Protein AF-A0A5S3VSK1-F1 (afdb_monomer)

Sequence (120 aa):
NIIFKKAQENVEKKTGGHYPAPLAIIKAVRASVELDKLKGYKTEAEGFADLVMSEVSRSLRGIFFATTEMKKDFQGEDLAPVKRVAVLGGGLMGAGITHVSAVKAGTPVRIKDVAHQGIS

Radius of gyration: 23.78 Å; Cα contacts (8 Å, |Δi|>4): 90; chains: 1; bounding box: 58×31×54 Å

pLDDT: mean 87.46, std 8.26, range [59.06, 94.06]

Nearest PDB structures (foldseek):
  3bl4-assembly1_B  TM=4.185E-01  e=1.411E+00  Arthrobacter sp. FB24
  5kap-assembly1_A-2  TM=3.190E-01  e=1.089E+00  Trypanosoma brucei brucei
  3bl4-assembly1_A  TM=3.734E-01  e=1.950E+00  Arthrobacter sp. FB24
  8ts4-assembly1_B  TM=3.192E-01  e=1.713E+00  Trypanosoma brucei
  1ls1-assembly1_A  TM=4.152E-01  e=7.117E+00  Thermus aquaticus

Secondary structure (DSSP, 8-state):
-HHHHHHHHHHHHHHTT--HHHHHHHHHHHHHHHS-HHHHHHHHHHHHHHHHHSHHHHHHHHHHHHHHHHHHHT--TTPPP---EEEE--SHHHHHHHHIIIIIS---EEEE-SSGGGT-

Foldseek 3Di:
DVVLVVQVVVCCVVVVPPQVLSVLVSVLVVCCVVHDNVRSVVSVVVSVVVNCPDPVVVVVVVVVVVVVVVVVVVPDVPDDDDQEEEFEWLPPVSVVVCCCCCPVVVHHYHYDYPDPVSND

Solvent-accessible surface area (backbone atoms only — not comparable to full-atom values): 6921 Å² total; per-residue (Å²): 116,72,67,63,54,55,51,50,55,54,46,41,71,74,50,74,70,75,55,64,60,69,58,45,49,54,51,25,56,47,34,45,72,77,40,58,65,72,58,11,53,50,48,38,51,52,46,48,57,56,44,66,72,32,66,68,46,48,53,53,51,50,51,51,50,52,58,52,52,58,60,56,70,69,63,56,92,83,65,80,82,78,74,66,48,77,39,80,36,35,47,78,68,32,46,52,52,45,47,48,41,37,68,75,64,67,30,55,66,45,77,45,51,95,48,72,77,34,75,105

Mean predicted aligned error: 8.46 Å

Structure (mmCIF, N/CA/C/O backbone):
data_AF-A0A5S3VSK1-F1
#
_entry.id   AF-A0A5S3VSK1-F1
#
loop_
_atom_site.group_PDB
_atom_site.id
_atom_site.type_symbol
_atom_site.label_atom_id
_atom_site.label_alt_id
_atom_site.label_comp_id
_atom_site.label_asym_id
_atom_site.label_entity_id
_atom_site.label_seq_id
_atom_site.pdbx_PDB_ins_code
_atom_site.Cartn_x
_atom_site.Cartn_y
_atom_site.Cartn_z
_atom_site.occupancy
_atom_site.B_iso_or_equiv
_atom_site.auth_seq_id
_atom_site.auth_comp_id
_atom_site.auth_asym_id
_atom_site.auth_atom_id
_atom_site.pdbx_PDB_model_num
ATOM 1 N N . ASN A 1 1 ? -7.911 6.343 27.265 1.00 67.88 1 ASN A N 1
ATOM 2 C CA . ASN A 1 1 ? -6.987 5.289 26.790 1.00 67.88 1 ASN A CA 1
ATOM 3 C C . ASN A 1 1 ? -5.899 5.888 25.890 1.00 67.88 1 ASN A C 1
ATOM 5 O O . ASN A 1 1 ? -6.222 6.383 24.814 1.00 67.88 1 ASN A O 1
ATOM 9 N N . ILE A 1 2 ? -4.630 5.895 26.320 1.00 86.00 2 ILE A N 1
ATOM 10 C CA . ILE A 1 2 ? -3.502 6.550 25.608 1.00 86.00 2 ILE A CA 1
ATOM 11 C C . ILE A 1 2 ? -3.231 5.908 24.234 1.00 86.00 2 ILE A C 1
ATOM 13 O O . ILE A 1 2 ? -2.878 6.603 23.282 1.00 86.00 2 ILE A O 1
ATOM 17 N N . ILE A 1 3 ? -3.466 4.597 24.115 1.00 88.19 3 ILE A N 1
ATOM 18 C CA . ILE A 1 3 ? -3.226 3.806 22.898 1.00 88.19 3 ILE A CA 1
ATOM 19 C C . ILE A 1 3 ? -4.017 4.361 21.707 1.00 88.19 3 ILE A C 1
ATOM 21 O O . ILE A 1 3 ? -3.437 4.670 20.669 1.00 88.19 3 ILE A O 1
ATOM 25 N N . PHE A 1 4 ? -5.328 4.561 2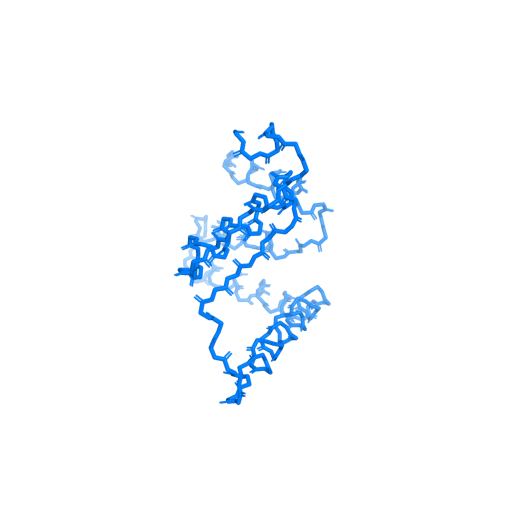1.865 1.00 88.06 4 PHE A N 1
ATOM 26 C CA . PHE A 1 4 ? -6.176 5.050 20.776 1.00 88.06 4 PHE A CA 1
ATOM 27 C C . PHE A 1 4 ? -5.853 6.492 20.365 1.00 88.06 4 PHE A C 1
ATOM 29 O O . PHE A 1 4 ? -5.962 6.819 19.188 1.00 88.06 4 PHE A O 1
ATOM 36 N N . LYS A 1 5 ? -5.433 7.345 21.310 1.00 88.69 5 LYS A N 1
ATOM 37 C CA . LYS A 1 5 ? -5.014 8.721 21.000 1.00 88.69 5 LYS A CA 1
ATOM 38 C C . LYS A 1 5 ? -3.757 8.717 20.124 1.00 88.69 5 LYS A C 1
ATOM 40 O O . LYS A 1 5 ? -3.731 9.354 19.079 1.00 88.69 5 LYS A O 1
ATOM 45 N N . LYS A 1 6 ? -2.756 7.914 20.497 1.00 91.06 6 LYS A N 1
ATOM 46 C CA . LYS A 1 6 ? -1.510 7.776 19.730 1.00 91.06 6 LYS A CA 1
ATOM 47 C C . LYS A 1 6 ? -1.734 7.119 18.362 1.00 91.06 6 LYS A C 1
ATOM 49 O O . LYS A 1 6 ? -1.081 7.485 17.389 1.00 91.06 6 LYS A O 1
ATOM 54 N N . ALA A 1 7 ? -2.672 6.172 18.267 1.00 90.44 7 ALA A N 1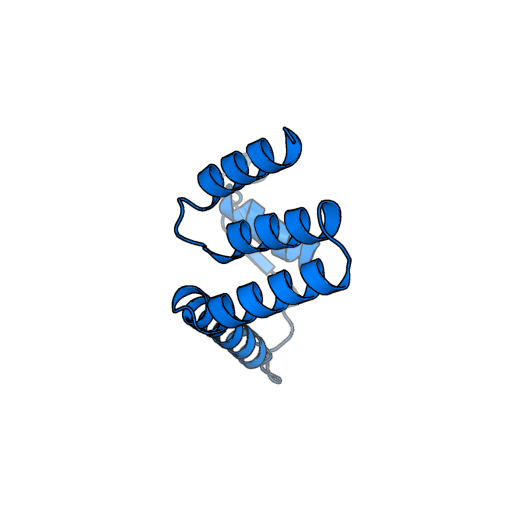
ATOM 55 C CA . ALA A 1 7 ? -3.077 5.574 16.995 1.00 90.44 7 ALA A CA 1
ATOM 56 C C . ALA A 1 7 ? -3.708 6.612 16.053 1.00 90.44 7 ALA A C 1
ATOM 58 O O . ALA A 1 7 ? -3.328 6.676 14.886 1.00 90.44 7 ALA A O 1
ATOM 59 N N . GLN A 1 8 ? -4.607 7.454 16.570 1.00 89.69 8 GLN A N 1
ATOM 60 C CA . GLN A 1 8 ? -5.243 8.520 15.799 1.00 89.69 8 GLN A CA 1
ATOM 61 C C . GLN A 1 8 ? -4.218 9.547 15.299 1.00 89.69 8 GLN A C 1
ATOM 63 O O . GLN A 1 8 ? -4.176 9.812 14.103 1.00 89.69 8 GLN A O 1
ATOM 68 N N . GLU A 1 9 ? -3.325 10.030 16.169 1.00 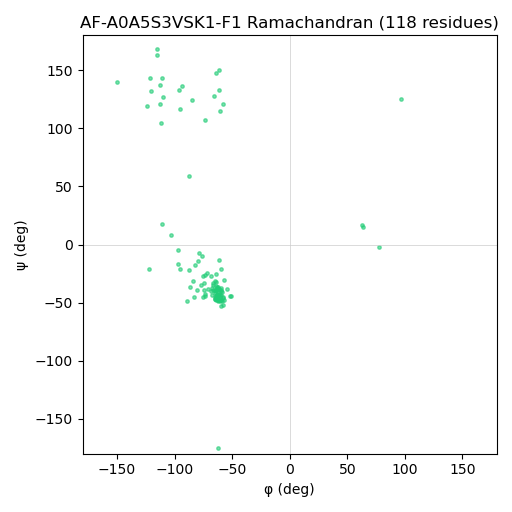90.94 9 GLU A N 1
ATOM 69 C CA . GLU A 1 9 ? -2.257 10.973 15.794 1.00 90.94 9 GLU A CA 1
ATOM 70 C C . GLU A 1 9 ? -1.331 10.407 14.702 1.00 90.94 9 GLU A C 1
ATOM 72 O O . GLU A 1 9 ? -0.948 11.108 13.766 1.00 90.94 9 GLU A O 1
ATOM 77 N N . ASN A 1 10 ? -0.970 9.122 14.791 1.00 92.31 10 ASN A N 1
ATOM 78 C CA . ASN A 1 10 ? -0.135 8.468 13.782 1.00 92.31 10 ASN A CA 1
ATOM 79 C C . ASN A 1 10 ? -0.856 8.306 12.440 1.00 92.31 10 ASN A C 1
ATOM 81 O O . ASN A 1 10 ? -0.236 8.463 11.386 1.00 92.31 10 ASN A O 1
ATOM 85 N N . VAL A 1 11 ? -2.145 7.967 12.473 1.00 92.38 11 VAL A N 1
ATOM 86 C CA . VAL A 1 11 ? -2.974 7.860 11.270 1.00 92.38 11 VAL A CA 1
ATOM 87 C C . VAL A 1 11 ? -3.119 9.222 10.616 1.00 92.38 11 VAL A C 1
ATOM 89 O O . VAL A 1 11 ? -2.885 9.332 9.419 1.00 92.38 11 VAL A O 1
ATOM 92 N N . GLU A 1 12 ? -3.426 10.263 11.378 1.00 91.00 12 GLU A N 1
ATOM 93 C CA . GLU A 1 12 ? -3.597 11.620 10.862 1.00 91.00 12 GLU A CA 1
ATOM 94 C C . GLU A 1 12 ? -2.309 12.136 10.209 1.00 91.00 12 GLU A C 1
ATOM 96 O O . GLU A 1 12 ? -2.337 12.593 9.068 1.00 91.00 12 GLU A O 1
ATOM 101 N N . LYS A 1 13 ? -1.151 11.906 10.847 1.00 91.94 13 LYS A N 1
ATOM 102 C CA . LYS A 1 13 ? 0.166 12.220 10.266 1.00 91.94 13 LYS A CA 1
ATOM 103 C C . LYS A 1 13 ? 0.450 11.493 8.950 1.00 91.94 13 LYS A C 1
ATOM 105 O O . LYS A 1 13 ? 1.062 12.075 8.064 1.00 91.94 13 LYS A O 1
ATOM 110 N N . LYS A 1 14 ? 0.058 10.220 8.822 1.00 89.38 14 LYS A N 1
ATOM 111 C CA . LYS A 1 14 ? 0.333 9.413 7.616 1.00 89.38 14 LYS A CA 1
ATOM 112 C C . LYS A 1 14 ? -0.681 9.626 6.495 1.00 89.38 14 LYS A C 1
ATOM 114 O O . LYS A 1 14 ? -0.336 9.466 5.331 1.00 89.38 14 LYS A O 1
ATOM 119 N N . THR A 1 15 ? -1.929 9.920 6.843 1.00 87.44 15 THR A N 1
ATOM 120 C CA . THR A 1 15 ? -3.050 10.010 5.893 1.00 87.44 15 THR A CA 1
ATOM 121 C C . THR A 1 15 ? -3.350 11.439 5.455 1.00 87.44 15 THR A C 1
ATOM 123 O O . THR A 1 15 ? -4.068 11.623 4.474 1.00 87.44 15 THR A O 1
ATOM 126 N N . GLY A 1 16 ? -2.851 12.445 6.181 1.00 87.31 16 GLY A N 1
ATOM 127 C CA . GLY A 1 16 ? -3.147 13.854 5.914 1.00 87.31 16 GLY A CA 1
ATOM 128 C C . GLY A 1 16 ? -4.630 14.207 6.069 1.00 87.31 16 GLY A C 1
ATOM 129 O O . GLY A 1 16 ? -5.072 15.211 5.529 1.00 87.31 16 GLY A O 1
ATOM 130 N N . GLY A 1 17 ? -5.424 13.361 6.740 1.00 85.62 17 GLY A N 1
ATOM 131 C CA . GLY A 1 17 ? -6.864 13.569 6.931 1.00 85.62 17 GLY A CA 1
ATOM 132 C C . GLY A 1 17 ? -7.748 13.247 5.717 1.00 85.62 17 GLY A C 1
ATOM 133 O O . GLY A 1 17 ? -8.968 13.307 5.826 1.00 85.62 17 GLY A O 1
ATOM 134 N N . HIS A 1 18 ? -7.179 12.845 4.577 1.00 89.12 18 HIS A N 1
ATOM 135 C CA . HIS A 1 18 ? -7.950 12.570 3.353 1.00 89.12 18 HIS A CA 1
ATOM 136 C C . HIS A 1 18 ? -8.640 11.200 3.336 1.00 89.12 18 HIS A C 1
ATOM 138 O O . HIS A 1 18 ? -9.499 10.940 2.495 1.00 89.12 18 HIS A O 1
ATOM 144 N N . TYR A 1 19 ? -8.261 10.309 4.253 1.00 91.50 19 TYR A N 1
ATOM 145 C CA . TYR A 1 19 ? -8.752 8.937 4.296 1.00 91.50 19 TYR A CA 1
ATOM 146 C C . TYR A 1 19 ? -9.635 8.744 5.536 1.00 91.50 19 TYR A C 1
ATOM 148 O O . TYR A 1 19 ? -9.105 8.605 6.640 1.00 91.50 19 TYR A O 1
ATOM 156 N N . PRO A 1 20 ? -10.973 8.696 5.384 1.00 90.50 20 PRO A N 1
ATOM 157 C CA . PRO A 1 20 ? -11.883 8.543 6.520 1.00 90.50 20 PRO A CA 1
ATOM 158 C C . PRO A 1 20 ? -11.873 7.121 7.105 1.00 90.50 20 PRO A C 1
ATOM 160 O O . PRO A 1 20 ? -12.134 6.937 8.295 1.00 90.50 20 PRO A O 1
ATOM 163 N N . ALA A 1 21 ? -11.530 6.108 6.298 1.00 91.94 21 ALA A N 1
ATOM 164 C CA . ALA A 1 21 ? -11.575 4.703 6.709 1.00 91.94 21 ALA A CA 1
ATOM 165 C C . ALA A 1 21 ? -10.660 4.376 7.909 1.00 91.94 21 ALA A C 1
ATOM 167 O O . ALA A 1 21 ? -11.158 3.808 8.880 1.00 91.94 21 ALA A O 1
ATOM 168 N N . PRO A 1 22 ? -9.372 4.772 7.934 1.00 92.75 22 PRO A N 1
ATOM 169 C CA . PRO A 1 22 ? -8.505 4.561 9.096 1.00 92.75 22 PRO A CA 1
ATOM 170 C C . PRO A 1 22 ? -9.051 5.117 10.421 1.00 92.75 22 PRO A C 1
ATOM 172 O O . PRO A 1 22 ? -8.908 4.475 11.461 1.00 92.75 22 PRO A O 1
ATOM 175 N N . LEU A 1 23 ? -9.708 6.281 10.401 1.00 91.50 23 LEU A N 1
ATOM 176 C CA . LEU A 1 23 ? -10.294 6.885 11.603 1.00 91.50 23 LEU A CA 1
ATOM 177 C C . LEU A 1 23 ? -11.555 6.139 12.058 1.00 91.50 23 LEU A C 1
ATOM 179 O O . LEU A 1 23 ? -11.719 5.865 13.249 1.00 91.50 23 LEU A O 1
ATOM 183 N N . ALA A 1 24 ? -12.417 5.761 11.114 1.00 91.56 24 ALA A N 1
ATOM 184 C CA . ALA A 1 24 ? -13.607 4.964 11.392 1.00 91.56 24 ALA A CA 1
ATOM 185 C C . ALA A 1 24 ? -13.255 3.572 11.951 1.00 91.56 24 ALA A C 1
ATOM 187 O O . ALA A 1 24 ? -13.908 3.108 12.883 1.00 91.56 24 ALA A O 1
ATOM 188 N N . ILE A 1 25 ? -12.171 2.952 11.471 1.00 93.31 25 ILE A N 1
ATOM 189 C CA . ILE A 1 25 ? -11.654 1.685 12.010 1.00 93.31 25 ILE A CA 1
ATOM 190 C C . ILE A 1 25 ? -11.227 1.851 13.473 1.00 93.31 25 ILE A C 1
ATOM 192 O O . ILE A 1 25 ? -11.612 1.045 14.316 1.00 93.31 25 ILE A O 1
ATOM 196 N N . ILE A 1 26 ? -10.490 2.916 13.817 1.00 92.38 26 ILE A N 1
ATOM 197 C CA . ILE A 1 26 ? -10.109 3.185 15.216 1.00 92.38 26 ILE A CA 1
ATOM 198 C C . ILE A 1 26 ? -11.355 3.352 16.098 1.00 92.38 26 ILE A C 1
ATOM 200 O O . ILE A 1 26 ? -11.381 2.844 17.220 1.00 92.38 26 ILE A O 1
ATOM 204 N N . LYS A 1 27 ? -12.397 4.029 15.597 1.00 90.44 27 LYS A N 1
ATOM 205 C CA . LYS A 1 27 ? -13.672 4.197 16.308 1.00 90.44 27 LYS A CA 1
ATOM 206 C C . LYS A 1 27 ? -14.380 2.856 16.528 1.00 90.44 27 LYS A C 1
ATOM 208 O O . LYS A 1 27 ? -14.809 2.594 17.649 1.00 90.44 27 LYS A O 1
ATOM 213 N N . ALA A 1 28 ? -14.462 2.008 15.504 1.00 92.06 28 ALA A N 1
ATOM 214 C CA . ALA A 1 28 ? -15.085 0.687 15.595 1.00 92.06 28 ALA A CA 1
ATOM 215 C C . ALA A 1 28 ? -14.337 -0.233 16.576 1.00 92.06 28 ALA A C 1
ATOM 217 O O . ALA A 1 28 ? -14.958 -0.856 17.434 1.00 92.06 28 ALA A O 1
ATOM 218 N N . VAL A 1 29 ? -12.999 -0.245 16.529 1.00 91.94 29 VAL A N 1
ATOM 219 C CA . VAL A 1 29 ? -12.167 -1.028 17.460 1.00 91.94 29 VAL A CA 1
ATOM 220 C C . VAL A 1 29 ? -12.262 -0.491 18.889 1.00 91.94 29 VAL A C 1
ATOM 222 O O . VAL A 1 29 ? -12.298 -1.263 19.841 1.00 91.94 29 VAL A O 1
ATOM 225 N N . ARG A 1 30 ? -12.339 0.830 19.082 1.00 91.06 30 ARG A N 1
ATOM 226 C CA . ARG A 1 30 ? -12.588 1.385 20.419 1.00 91.06 30 ARG A CA 1
ATOM 227 C C . ARG A 1 30 ? -13.958 0.946 20.940 1.00 91.06 30 ARG A C 1
ATOM 229 O O . ARG A 1 30 ? -14.052 0.508 22.081 1.00 91.06 30 ARG A O 1
ATOM 236 N N . ALA A 1 31 ? -14.993 1.022 20.104 1.00 89.38 31 ALA A N 1
ATOM 237 C CA . ALA A 1 31 ? -16.345 0.615 20.467 1.00 89.38 31 ALA A CA 1
ATOM 238 C C . ALA A 1 31 ? -16.436 -0.879 20.812 1.00 89.38 31 ALA A C 1
ATOM 240 O O . ALA A 1 31 ? -17.151 -1.229 21.741 1.00 89.38 31 ALA A O 1
ATOM 241 N N . SER A 1 32 ? -15.696 -1.756 20.130 1.00 89.12 32 SER A N 1
ATOM 242 C CA . SER A 1 32 ? -15.693 -3.191 20.448 1.00 89.12 32 SER A CA 1
ATOM 243 C C . SER A 1 32 ? -14.966 -3.536 21.752 1.00 89.12 32 SER A C 1
ATOM 245 O O . SER A 1 32 ? -15.271 -4.559 22.359 1.00 89.12 32 SER A O 1
ATOM 247 N N . VAL A 1 33 ? -14.023 -2.696 22.192 1.00 89.75 33 VAL A N 1
ATOM 248 C CA . VAL A 1 33 ? -13.300 -2.867 23.463 1.00 89.75 33 VAL A CA 1
ATOM 249 C C . VAL A 1 33 ? -14.050 -2.231 24.637 1.00 89.75 33 VAL A C 1
ATOM 251 O O . VAL A 1 33 ? -14.008 -2.760 25.744 1.00 89.75 33 VAL A O 1
ATOM 254 N N . GLU A 1 34 ? -14.706 -1.088 24.421 1.00 88.75 34 GLU A N 1
ATOM 255 C CA . GLU A 1 34 ? -15.353 -0.304 25.485 1.00 88.75 34 GLU A CA 1
ATOM 256 C C . GLU A 1 34 ? -16.853 -0.610 25.652 1.00 88.75 34 GLU A C 1
ATOM 258 O O . GLU A 1 34 ? -17.410 -0.335 26.715 1.00 88.75 34 GLU A O 1
ATOM 263 N N . LEU A 1 35 ? -17.521 -1.167 24.635 1.00 88.69 35 LEU A N 1
ATOM 264 C CA . LEU A 1 35 ? -18.954 -1.479 24.659 1.00 88.69 35 LEU A CA 1
ATOM 265 C C . LEU A 1 35 ? -19.216 -2.984 24.577 1.00 88.69 35 LEU A C 1
ATOM 267 O O . LEU A 1 35 ? -18.351 -3.790 24.246 1.00 88.69 35 LEU A O 1
ATOM 271 N N . ASP A 1 36 ? -20.470 -3.350 24.841 1.00 89.75 36 ASP A N 1
ATOM 272 C CA . ASP A 1 36 ? -20.956 -4.707 24.617 1.00 89.75 36 ASP A CA 1
ATOM 273 C C . ASP A 1 36 ? -20.869 -5.111 23.134 1.00 89.75 36 ASP A C 1
ATOM 275 O O . ASP A 1 36 ? -21.018 -4.274 22.234 1.00 89.75 36 ASP A O 1
ATOM 279 N N . LYS A 1 37 ? -20.676 -6.410 22.874 1.00 87.19 37 LYS A N 1
ATOM 280 C CA . LYS A 1 37 ? -20.410 -6.954 21.531 1.00 87.19 37 LYS A CA 1
ATOM 281 C C . LYS A 1 37 ? -21.433 -6.498 20.492 1.00 87.19 37 LYS A C 1
ATOM 283 O O . LYS A 1 37 ? -21.048 -6.081 19.402 1.00 87.19 37 LYS A O 1
ATOM 288 N N . LEU A 1 38 ? -22.725 -6.516 20.828 1.00 90.50 38 LEU A N 1
ATOM 289 C CA . LEU A 1 38 ? -23.789 -6.114 19.900 1.00 90.50 38 LEU A CA 1
ATOM 290 C C . LEU A 1 38 ? -23.692 -4.631 19.509 1.00 90.50 38 LEU A C 1
ATOM 292 O O . LEU A 1 38 ? -23.943 -4.270 18.360 1.00 90.50 38 LEU A O 1
ATOM 296 N N . LYS A 1 39 ? -23.282 -3.767 20.444 1.00 88.75 39 LYS A N 1
ATOM 297 C CA . LYS A 1 39 ? -23.073 -2.335 20.182 1.00 88.75 39 LYS A CA 1
ATOM 298 C C . LYS A 1 39 ? -21.791 -2.085 19.384 1.00 88.75 39 LYS A C 1
ATOM 300 O O . LYS A 1 39 ? -21.773 -1.182 18.547 1.00 88.75 39 LYS A O 1
ATOM 305 N N . GLY A 1 40 ? -20.756 -2.899 19.598 1.00 89.94 40 GLY A N 1
ATOM 306 C CA . GLY A 1 40 ? -19.538 -2.894 18.786 1.00 89.94 40 GLY A CA 1
ATOM 307 C C . GLY A 1 40 ? -19.834 -3.205 17.317 1.00 89.94 40 GLY A C 1
ATOM 308 O O . GLY A 1 40 ? -19.522 -2.390 16.452 1.00 89.94 40 GLY A O 1
ATOM 309 N N . TYR A 1 41 ? -20.533 -4.313 17.044 1.00 91.56 41 TYR A N 1
ATOM 310 C CA . TYR A 1 41 ? -20.939 -4.688 15.681 1.00 91.56 41 TYR A CA 1
ATOM 311 C C . TYR A 1 41 ? -21.859 -3.659 15.028 1.00 91.56 41 TYR A C 1
ATOM 313 O O . TYR A 1 41 ? -21.712 -3.365 13.845 1.00 91.56 41 TYR A O 1
ATOM 321 N N . LYS A 1 42 ? -22.783 -3.062 15.790 1.00 93.06 42 LYS A N 1
ATOM 322 C CA . LYS A 1 42 ? -23.626 -1.983 15.265 1.00 93.06 42 LYS A CA 1
ATOM 323 C C . LYS A 1 42 ? -22.786 -0.781 14.816 1.00 93.06 42 LYS A C 1
ATOM 325 O O . LYS A 1 42 ? -22.991 -0.270 13.721 1.00 93.06 42 LYS A O 1
ATOM 330 N N . THR A 1 43 ? -21.809 -0.380 15.630 1.00 91.81 43 THR A N 1
ATOM 331 C CA . THR A 1 43 ? -20.896 0.731 15.308 1.00 91.81 43 THR A CA 1
ATOM 332 C C . THR A 1 43 ? -20.036 0.425 14.079 1.00 91.81 43 THR A C 1
ATOM 334 O O . THR A 1 43 ? -19.788 1.308 13.261 1.00 91.81 43 THR A O 1
ATOM 337 N N . GLU A 1 44 ? -19.579 -0.822 13.941 1.00 92.50 44 GLU A N 1
ATOM 338 C CA . GLU A 1 44 ? -18.847 -1.290 12.762 1.00 92.50 44 GLU A CA 1
ATOM 339 C C . GLU A 1 44 ? -19.717 -1.242 11.502 1.00 92.50 44 GLU A C 1
ATOM 341 O O . GLU A 1 44 ? -19.285 -0.693 10.491 1.00 92.50 44 GLU A O 1
ATOM 346 N N . ALA A 1 45 ? -20.946 -1.760 11.568 1.00 93.44 45 ALA A N 1
ATOM 347 C CA . ALA A 1 45 ? -21.866 -1.796 10.436 1.00 93.44 45 ALA A CA 1
ATOM 348 C C . ALA A 1 45 ? -22.240 -0.389 9.944 1.00 93.44 45 ALA A C 1
ATOM 350 O O . ALA A 1 45 ? -22.216 -0.135 8.741 1.00 93.44 45 ALA A O 1
ATOM 351 N N . GLU A 1 46 ? -22.533 0.536 10.863 1.00 93.38 46 GLU A N 1
ATOM 352 C CA . GLU A 1 46 ? -22.807 1.942 10.536 1.00 93.38 46 GLU A CA 1
ATOM 353 C C . GLU A 1 46 ? -21.581 2.607 9.894 1.00 93.38 46 GLU A C 1
ATOM 355 O O . GLU A 1 46 ? -21.677 3.179 8.809 1.00 93.38 46 GLU A O 1
ATOM 360 N N . GLY A 1 47 ? -20.399 2.448 10.502 1.00 93.06 47 GLY A N 1
ATOM 361 C CA . GLY A 1 47 ? -19.159 2.987 9.946 1.00 93.06 47 GLY A CA 1
ATOM 362 C C . GLY A 1 47 ? -18.826 2.408 8.568 1.00 93.06 47 GLY A C 1
ATOM 363 O O . GLY A 1 47 ? -18.373 3.130 7.684 1.00 93.06 47 GLY A O 1
ATOM 364 N N . PHE A 1 48 ? -19.077 1.117 8.352 1.00 93.69 48 PHE A N 1
ATOM 365 C CA . PHE A 1 48 ? -18.896 0.476 7.054 1.00 93.69 48 PHE A CA 1
ATOM 366 C C . PHE A 1 48 ? -19.861 1.035 6.001 1.00 93.69 48 PHE A C 1
ATOM 368 O O . PHE A 1 48 ? -19.426 1.344 4.888 1.00 93.69 48 PHE A O 1
ATOM 375 N N . ALA A 1 49 ? -21.141 1.197 6.347 1.00 94.06 49 ALA A N 1
ATOM 376 C CA . ALA A 1 49 ? -22.151 1.750 5.449 1.00 94.06 49 ALA A CA 1
ATOM 377 C C . ALA A 1 49 ? -21.791 3.178 5.001 1.00 94.06 49 ALA A C 1
ATOM 379 O O . ALA A 1 49 ? -21.835 3.477 3.807 1.00 94.06 49 ALA A O 1
ATOM 380 N N . ASP A 1 50 ? -21.333 4.026 5.922 1.00 92.62 50 ASP A N 1
ATOM 381 C CA . ASP A 1 50 ? -20.893 5.386 5.594 1.00 92.62 50 ASP A CA 1
ATOM 382 C C . ASP A 1 50 ? -19.667 5.375 4.666 1.00 92.62 50 ASP A C 1
ATOM 384 O O . ASP A 1 50 ? -19.600 6.089 3.659 1.00 92.62 50 ASP A O 1
ATOM 388 N N . LEU A 1 51 ? -18.684 4.519 4.963 1.00 93.38 51 LEU A N 1
ATOM 389 C CA . LEU A 1 51 ? -17.458 4.430 4.174 1.00 93.38 51 LEU A CA 1
ATOM 390 C C . LEU A 1 51 ? -17.703 3.892 2.769 1.00 93.38 51 LEU A C 1
ATOM 392 O O . LEU A 1 51 ? -17.069 4.378 1.830 1.00 93.38 51 LEU A O 1
ATOM 396 N N . VAL A 1 52 ? -18.583 2.905 2.590 1.00 92.44 52 VAL A N 1
ATOM 397 C CA . VAL A 1 52 ? -18.812 2.300 1.269 1.00 92.44 52 VAL A CA 1
ATOM 398 C C . VAL A 1 52 ? -19.414 3.306 0.283 1.00 92.44 52 VAL A C 1
ATOM 400 O O . VAL A 1 52 ? -19.089 3.255 -0.912 1.00 92.44 52 VAL A O 1
ATOM 403 N N . MET A 1 53 ? -20.211 4.245 0.806 1.00 92.88 53 MET A N 1
ATOM 404 C CA . MET A 1 53 ? -20.873 5.319 0.064 1.00 92.88 53 MET A CA 1
ATOM 405 C C . MET A 1 53 ? -19.965 6.527 -0.204 1.00 92.88 53 MET A C 1
ATOM 407 O O . MET A 1 53 ? -20.257 7.317 -1.102 1.00 92.88 53 MET A O 1
ATOM 411 N N . SER A 1 54 ? -18.849 6.659 0.521 1.00 92.38 54 SER A N 1
ATOM 412 C CA . SER A 1 54 ? -17.902 7.764 0.338 1.00 92.38 54 SER A CA 1
ATOM 413 C C . SER A 1 54 ? -17.235 7.768 -1.045 1.00 92.38 54 SER A C 1
ATOM 415 O O . SER A 1 54 ? -16.928 6.721 -1.630 1.00 92.38 54 SER A O 1
ATOM 417 N N . GLU A 1 55 ? -16.934 8.965 -1.554 1.00 91.81 55 GLU A N 1
ATOM 418 C CA . GLU A 1 55 ? -16.225 9.135 -2.829 1.00 91.81 55 GLU A CA 1
ATOM 419 C C . GLU A 1 55 ? -14.808 8.560 -2.787 1.00 91.81 55 GLU A C 1
ATOM 421 O O . GLU A 1 55 ? -14.375 7.919 -3.742 1.00 91.81 55 GLU A O 1
ATOM 426 N N . VAL A 1 56 ? -14.114 8.701 -1.653 1.00 92.69 56 VAL A N 1
ATOM 427 C CA . VAL A 1 56 ? -12.770 8.138 -1.450 1.00 92.69 56 VAL A CA 1
ATOM 428 C C . VAL A 1 56 ? -12.793 6.620 -1.642 1.00 92.69 56 VAL A C 1
ATOM 430 O O . VAL A 1 56 ? -11.959 6.068 -2.359 1.00 92.69 56 VAL A O 1
ATOM 433 N N . SER A 1 57 ? -13.785 5.938 -1.063 1.00 92.38 57 SER A N 1
ATOM 434 C CA . SER A 1 57 ? -13.951 4.492 -1.226 1.00 92.38 57 SER A CA 1
ATOM 435 C C . SER A 1 57 ? -14.277 4.112 -2.671 1.00 92.38 57 SER A C 1
ATOM 437 O O . SER A 1 57 ? -13.711 3.153 -3.194 1.00 92.38 57 SER A O 1
ATOM 439 N N . ARG A 1 58 ? -15.125 4.888 -3.362 1.00 93.06 58 ARG A N 1
ATOM 440 C CA . ARG A 1 58 ? -15.416 4.682 -4.791 1.00 93.06 58 ARG A CA 1
ATOM 441 C C . ARG A 1 58 ? -14.149 4.779 -5.647 1.00 93.06 58 ARG A C 1
ATOM 443 O O . ARG A 1 58 ? -13.899 3.875 -6.443 1.00 93.06 58 ARG A O 1
ATOM 450 N N . SER A 1 59 ? -13.337 5.815 -5.452 1.00 94.00 59 SER A N 1
ATOM 451 C CA . SER A 1 59 ? -12.090 6.023 -6.201 1.00 94.00 59 SER A CA 1
ATOM 452 C C . SER A 1 59 ? -11.070 4.912 -5.948 1.00 94.00 59 SER A C 1
ATOM 454 O O . SER A 1 59 ? -10.484 4.383 -6.892 1.00 94.00 59 SER A O 1
ATOM 456 N N . LEU A 1 60 ? -10.901 4.488 -4.692 1.00 93.69 60 LEU A N 1
ATOM 457 C CA . LEU A 1 60 ? -9.991 3.394 -4.340 1.00 93.69 60 LEU A CA 1
ATOM 458 C C . LEU A 1 60 ? -10.433 2.050 -4.936 1.00 93.69 60 LEU A C 1
ATOM 460 O O . LEU A 1 60 ? -9.593 1.297 -5.430 1.00 93.69 60 LEU A O 1
ATOM 464 N N . ARG A 1 61 ? -11.742 1.764 -4.958 1.00 92.81 61 ARG A N 1
ATOM 465 C CA . ARG A 1 61 ? -12.278 0.587 -5.664 1.00 92.81 61 ARG A CA 1
ATOM 466 C C . ARG A 1 61 ? -12.019 0.669 -7.168 1.00 92.81 61 ARG A C 1
ATOM 468 O O . ARG A 1 61 ? -11.661 -0.337 -7.767 1.00 92.81 61 ARG A O 1
ATOM 475 N N . GLY A 1 62 ? -12.138 1.856 -7.765 1.00 92.94 62 GLY A N 1
ATOM 476 C CA . GLY A 1 62 ? -11.784 2.086 -9.168 1.00 92.94 62 GLY A CA 1
ATOM 477 C C . GLY A 1 62 ? -10.328 1.721 -9.472 1.00 92.94 62 GLY A C 1
ATOM 478 O O . GLY A 1 62 ? -10.069 0.961 -10.401 1.00 92.94 62 GLY A O 1
ATOM 479 N N . ILE A 1 63 ? -9.384 2.174 -8.640 1.00 93.50 63 ILE A N 1
ATOM 480 C CA . ILE A 1 63 ? -7.957 1.826 -8.766 1.00 93.50 63 ILE A CA 1
ATOM 481 C C . ILE A 1 63 ? -7.744 0.314 -8.603 1.00 93.50 63 ILE A C 1
ATOM 483 O O . ILE A 1 63 ? -6.975 -0.292 -9.350 1.00 93.50 63 ILE A O 1
ATOM 487 N N . PHE A 1 64 ? -8.435 -0.317 -7.652 1.00 92.88 64 PHE A N 1
ATOM 488 C CA . PHE A 1 64 ? -8.361 -1.764 -7.453 1.00 92.88 64 PHE A CA 1
ATOM 489 C C . PHE A 1 64 ? -8.805 -2.543 -8.698 1.00 92.88 64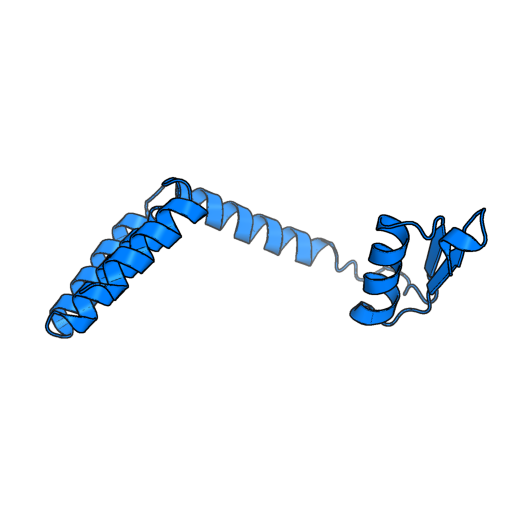 PHE A C 1
ATOM 491 O O . PHE A 1 64 ? -8.090 -3.440 -9.146 1.00 92.88 64 PHE A O 1
ATOM 498 N N . PHE A 1 65 ? -9.943 -2.186 -9.297 1.00 92.19 65 PHE A N 1
ATOM 499 C CA . PHE A 1 65 ? -10.407 -2.854 -10.512 1.00 92.19 65 PHE A CA 1
ATOM 500 C C . PHE A 1 65 ? -9.495 -2.561 -11.704 1.00 92.19 65 PHE A C 1
ATOM 502 O O . PHE A 1 65 ? -9.091 -3.500 -12.380 1.00 92.19 65 PHE A O 1
ATOM 509 N N . ALA A 1 66 ? -9.069 -1.310 -11.900 1.00 90.12 66 ALA A N 1
ATOM 510 C CA . ALA A 1 66 ? -8.146 -0.950 -12.977 1.00 90.12 66 ALA A CA 1
ATOM 511 C C . ALA A 1 66 ? -6.824 -1.730 -12.888 1.00 90.12 66 ALA A C 1
ATOM 513 O O . ALA A 1 66 ? -6.370 -2.313 -13.867 1.00 90.12 66 ALA A O 1
ATOM 514 N N . THR A 1 67 ? -6.229 -1.815 -11.695 1.00 88.69 67 THR A N 1
ATOM 515 C CA . THR A 1 67 ? -4.991 -2.585 -11.487 1.00 88.69 67 THR A CA 1
ATOM 516 C C . THR A 1 67 ? -5.193 -4.094 -11.621 1.00 88.69 67 THR A C 1
ATOM 518 O O . THR A 1 67 ? -4.248 -4.800 -11.971 1.00 88.69 67 THR A O 1
ATOM 521 N N . THR A 1 68 ? -6.396 -4.604 -11.348 1.00 86.81 68 THR A N 1
ATOM 522 C CA . THR A 1 68 ? -6.730 -6.023 -11.526 1.00 86.81 68 THR A CA 1
ATOM 523 C C . THR A 1 68 ? -6.892 -6.373 -13.002 1.00 86.81 68 THR A C 1
ATOM 525 O O . THR A 1 68 ? -6.338 -7.377 -13.436 1.00 86.81 68 THR A O 1
ATOM 528 N N . GLU A 1 69 ? -7.586 -5.537 -13.775 1.00 85.94 69 GLU A N 1
ATOM 529 C CA . GLU A 1 69 ? -7.746 -5.714 -15.224 1.00 85.94 69 GLU A CA 1
ATOM 530 C C . GLU A 1 69 ? -6.394 -5.616 -15.946 1.00 85.94 69 GLU A C 1
ATOM 532 O O . GLU A 1 69 ? -6.013 -6.544 -16.653 1.00 85.94 69 GLU A O 1
ATOM 537 N N . MET A 1 70 ? -5.574 -4.600 -15.638 1.00 83.25 70 MET A N 1
ATOM 538 C CA . MET A 1 70 ? -4.230 -4.457 -16.226 1.00 83.25 70 MET A CA 1
ATOM 539 C C . MET A 1 70 ? -3.322 -5.676 -15.999 1.00 83.25 70 MET A C 1
ATOM 541 O O . MET A 1 70 ? -2.438 -5.954 -16.807 1.00 83.25 70 MET A O 1
ATOM 545 N N . LYS A 1 71 ? -3.498 -6.404 -14.889 1.00 80.12 71 LYS A N 1
ATOM 546 C CA . LYS A 1 71 ? -2.726 -7.624 -14.606 1.00 80.12 71 LYS A CA 1
ATOM 547 C C . LYS A 1 71 ? -3.178 -8.826 -15.433 1.00 80.12 71 LYS A C 1
A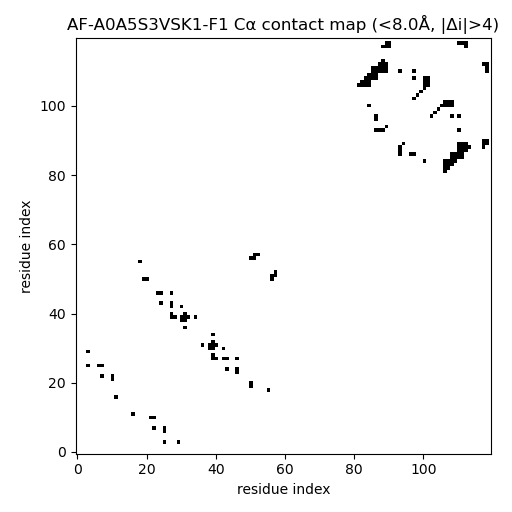TOM 549 O O . LYS A 1 71 ? -2.361 -9.719 -15.642 1.00 80.12 71 LYS A O 1
ATOM 554 N N . LYS A 1 72 ? -4.444 -8.871 -15.861 1.00 73.19 72 LYS A N 1
ATOM 555 C CA . LYS A 1 72 ? -4.976 -9.939 -16.720 1.00 73.19 72 LYS A CA 1
ATOM 556 C C . LYS A 1 72 ? -4.488 -9.765 -18.156 1.00 73.19 72 LYS A C 1
ATOM 558 O O . LYS A 1 72 ? -3.978 -10.718 -18.728 1.00 73.19 72 LYS A O 1
ATOM 563 N N . ASP A 1 73 ? -4.533 -8.538 -18.675 1.00 63.38 73 ASP A N 1
ATOM 564 C CA . ASP A 1 73 ? -4.139 -8.229 -20.059 1.00 63.38 73 ASP A CA 1
ATOM 565 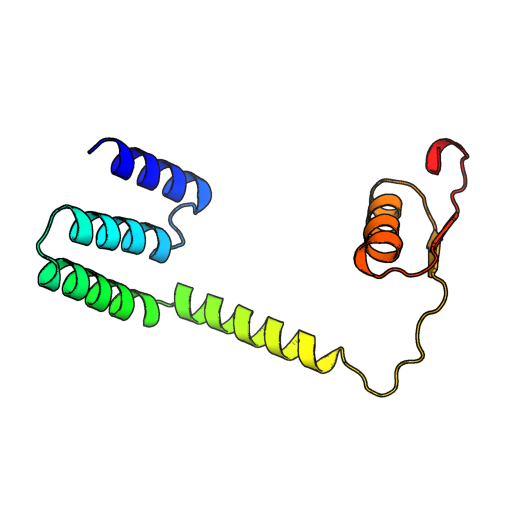C C . ASP A 1 73 ? -2.649 -8.489 -20.345 1.00 63.38 73 ASP A C 1
ATOM 567 O O . ASP A 1 73 ? -2.258 -8.753 -21.479 1.00 63.38 73 ASP A O 1
ATOM 571 N N . PHE A 1 74 ? -1.795 -8.451 -19.317 1.00 59.06 74 PHE A N 1
ATOM 572 C CA . PHE A 1 74 ? -0.360 -8.728 -19.450 1.00 59.06 74 PHE A CA 1
ATOM 573 C C . PHE A 1 74 ? -0.002 -10.220 -19.527 1.00 59.06 74 PHE A C 1
ATOM 575 O O . PHE A 1 74 ? 1.158 -10.549 -19.781 1.00 59.06 74 PHE A O 1
ATOM 582 N N . GLN A 1 75 ? -0.960 -11.131 -19.331 1.00 60.19 75 GLN A N 1
ATOM 583 C CA . GLN A 1 75 ? -0.760 -12.566 -19.544 1.00 60.19 75 GLN A CA 1
ATOM 584 C C . GLN A 1 75 ? -1.038 -12.921 -21.008 1.00 60.19 75 GLN A C 1
ATOM 586 O O . GLN A 1 75 ? -1.924 -13.712 -21.310 1.00 60.19 75 GLN A O 1
ATOM 591 N N . GLY A 1 76 ? -0.304 -12.302 -21.935 1.00 60.25 76 GLY A N 1
ATOM 592 C CA . GLY A 1 76 ? -0.374 -12.685 -23.342 1.00 60.25 76 GLY A CA 1
ATOM 593 C C . GLY A 1 76 ? 0.048 -14.146 -23.496 1.00 60.25 76 GLY A C 1
ATOM 594 O O . GLY A 1 76 ? 1.208 -14.473 -23.244 1.00 60.25 76 GLY A O 1
ATOM 595 N N . GLU A 1 77 ? -0.883 -15.007 -23.909 1.00 60.16 77 GLU A N 1
ATOM 596 C CA . GLU A 1 77 ? -0.664 -16.451 -24.105 1.00 60.16 77 GLU A CA 1
ATOM 597 C C . GLU A 1 77 ? 0.406 -16.757 -25.182 1.00 60.16 77 GLU A C 1
ATOM 599 O O . GLU A 1 77 ? 0.941 -17.862 -25.214 1.00 60.16 77 GLU A O 1
ATOM 604 N N . ASP A 1 78 ? 0.805 -15.755 -25.980 1.00 68.31 78 ASP A N 1
ATOM 605 C CA . ASP A 1 78 ? 1.731 -15.867 -27.121 1.00 68.31 78 ASP A CA 1
ATOM 606 C C . ASP A 1 78 ? 3.111 -15.194 -26.928 1.00 68.31 78 ASP A C 1
ATOM 608 O O . ASP A 1 78 ? 3.839 -14.937 -27.893 1.00 68.31 78 ASP A O 1
ATOM 612 N N . LEU A 1 79 ? 3.528 -14.883 -25.695 1.00 76.00 79 LEU A N 1
ATOM 613 C CA . LEU A 1 79 ? 4.853 -14.287 -25.467 1.00 76.00 79 LEU A CA 1
ATOM 614 C C . LEU A 1 79 ? 5.957 -15.348 -25.354 1.00 76.00 79 LEU A C 1
ATOM 616 O O . LEU A 1 79 ? 5.931 -16.229 -24.494 1.00 76.00 79 LEU A O 1
ATOM 620 N N . ALA A 1 80 ? 6.993 -15.218 -26.188 1.00 82.38 80 ALA A N 1
ATOM 621 C CA . ALA A 1 80 ? 8.175 -16.068 -26.095 1.00 82.38 80 ALA A CA 1
ATOM 622 C C . ALA A 1 80 ? 8.871 -15.888 -24.728 1.00 82.38 80 ALA A C 1
ATOM 624 O O . ALA A 1 80 ? 9.119 -14.752 -24.308 1.00 82.38 80 ALA A O 1
ATOM 625 N N . PRO A 1 81 ? 9.246 -16.980 -24.033 1.00 82.69 81 PRO A N 1
ATOM 626 C CA . PRO A 1 81 ? 9.840 -16.883 -22.708 1.00 82.69 81 PRO A CA 1
ATOM 627 C C . PRO A 1 81 ? 11.207 -16.197 -22.773 1.00 82.69 81 PRO A C 1
ATOM 629 O O . PRO A 1 81 ? 12.109 -16.616 -23.509 1.00 82.69 81 PRO A O 1
ATOM 632 N N . VAL A 1 82 ? 11.388 -15.163 -21.951 1.00 86.12 82 VAL A N 1
ATOM 633 C CA . VAL A 1 82 ? 12.666 -14.459 -21.823 1.00 86.12 82 VAL A CA 1
ATOM 634 C C . VAL A 1 82 ? 13.645 -15.340 -21.047 1.00 86.12 82 VAL A C 1
ATOM 636 O O . VAL A 1 82 ? 13.530 -15.515 -19.841 1.00 86.12 82 VAL A O 1
ATOM 639 N N . LYS A 1 83 ? 14.635 -15.906 -21.747 1.00 89.31 83 LYS A N 1
ATOM 640 C CA . LYS A 1 83 ? 15.646 -16.798 -21.142 1.00 89.31 83 LYS A CA 1
ATOM 641 C C . LYS A 1 83 ? 16.862 -16.061 -20.580 1.00 89.31 83 LYS A C 1
ATOM 643 O O . LYS A 1 83 ? 17.609 -16.633 -19.790 1.00 89.31 83 LYS A O 1
ATOM 648 N N . ARG A 1 84 ? 17.130 -14.841 -21.056 1.00 91.12 84 ARG A N 1
ATOM 649 C CA . ARG A 1 84 ? 18.292 -14.021 -20.679 1.00 91.12 84 ARG A CA 1
ATOM 650 C C . ARG A 1 84 ? 17.930 -12.547 -20.775 1.00 91.12 84 ARG A C 1
ATOM 652 O O . ARG A 1 84 ? 17.294 -12.143 -21.744 1.00 91.12 84 ARG A O 1
ATOM 659 N N . VAL A 1 85 ? 18.392 -11.760 -19.812 1.00 92.75 85 VAL A N 1
ATOM 660 C CA . VAL A 1 85 ? 18.185 -10.308 -19.750 1.00 92.75 85 VAL A CA 1
ATOM 661 C C . VAL A 1 85 ? 19.543 -9.608 -19.719 1.00 92.75 85 VAL A C 1
ATOM 663 O O . VAL A 1 85 ? 20.493 -10.099 -19.109 1.00 92.75 85 VAL A O 1
ATOM 666 N N . ALA A 1 86 ? 19.651 -8.456 -20.378 1.00 92.75 86 ALA A N 1
ATOM 667 C CA . ALA A 1 86 ? 20.809 -7.577 -20.272 1.00 92.75 86 ALA A CA 1
ATOM 668 C C . ALA A 1 86 ? 20.363 -6.203 -19.759 1.00 92.75 86 ALA A C 1
ATOM 670 O O . ALA A 1 86 ? 19.395 -5.643 -20.268 1.00 92.75 86 ALA A O 1
ATOM 671 N N . VAL A 1 87 ? 21.064 -5.674 -18.758 1.00 93.06 87 VAL A N 1
ATOM 672 C CA . VAL A 1 87 ? 20.825 -4.350 -18.172 1.00 93.06 87 VAL A CA 1
ATOM 673 C C . VAL A 1 87 ? 22.013 -3.458 -18.514 1.00 93.06 87 VAL A C 1
ATOM 675 O O . VAL A 1 87 ? 23.156 -3.782 -18.193 1.00 93.06 87 VAL A O 1
ATOM 678 N N . LEU A 1 88 ? 21.746 -2.351 -19.204 1.00 90.75 88 LEU A N 1
ATOM 679 C CA . LEU A 1 88 ? 22.755 -1.363 -19.576 1.00 90.75 88 LEU A CA 1
ATOM 680 C C . LEU A 1 88 ? 22.763 -0.242 -18.530 1.00 90.75 88 LEU A C 1
ATOM 682 O O . LEU A 1 88 ? 21.768 0.460 -18.365 1.00 90.75 88 LEU A O 1
ATOM 686 N N . GLY A 1 89 ? 23.886 -0.095 -17.835 1.00 89.06 89 GLY A N 1
ATOM 687 C CA . GLY A 1 89 ? 24.060 0.754 -16.661 1.00 89.06 89 GLY A CA 1
ATOM 688 C C . GLY A 1 89 ? 23.911 -0.044 -15.366 1.00 89.06 89 GLY A C 1
ATOM 689 O O . GLY A 1 89 ? 22.901 -0.705 -15.146 1.00 89.06 89 GLY A O 1
ATOM 690 N N . GLY A 1 90 ? 24.921 0.018 -14.505 1.00 85.56 90 GLY A N 1
ATOM 691 C CA . GLY A 1 90 ? 24.960 -0.598 -13.178 1.00 85.56 90 GLY A CA 1
ATOM 692 C C . GLY A 1 90 ? 24.748 0.391 -12.024 1.00 85.56 90 GLY A C 1
ATOM 693 O O . GLY A 1 90 ? 24.826 0.015 -10.861 1.00 85.56 90 GLY A O 1
ATOM 694 N N . GLY A 1 91 ? 24.392 1.646 -12.323 1.00 86.00 91 GLY A N 1
ATOM 695 C CA . GLY A 1 91 ? 23.948 2.614 -11.314 1.00 86.00 91 GLY A CA 1
ATOM 696 C C . GLY A 1 91 ? 22.659 2.199 -10.579 1.00 86.00 91 GLY A C 1
ATOM 697 O O . GLY A 1 91 ? 22.093 1.132 -10.812 1.00 86.00 91 GLY A O 1
ATOM 698 N N . LEU A 1 92 ? 22.131 3.078 -9.720 1.00 88.12 92 LEU A N 1
ATOM 699 C CA . LEU A 1 92 ? 21.032 2.768 -8.786 1.00 88.12 92 LEU A CA 1
ATOM 700 C C . LEU A 1 92 ? 19.795 2.109 -9.437 1.00 88.12 92 LEU A C 1
ATOM 702 O O . LEU A 1 92 ? 19.278 1.119 -8.920 1.00 88.12 92 LEU A O 1
ATOM 706 N N . MET A 1 93 ? 19.342 2.606 -10.595 1.00 90.38 93 MET A N 1
ATOM 707 C CA . MET A 1 93 ? 18.220 1.988 -11.320 1.00 90.38 93 MET A CA 1
ATOM 708 C C . MET A 1 93 ? 18.596 0.646 -11.961 1.00 90.38 93 MET A C 1
ATOM 710 O O . MET A 1 93 ? 17.801 -0.291 -11.925 1.00 90.38 93 MET A O 1
ATOM 714 N N . GLY A 1 94 ? 19.809 0.526 -12.505 1.00 88.75 94 GLY A N 1
ATOM 715 C CA . GLY A 1 94 ? 20.305 -0.707 -13.116 1.00 88.75 94 GLY A CA 1
ATOM 716 C C . GLY A 1 94 ? 20.454 -1.847 -12.111 1.00 88.75 94 GLY A C 1
ATOM 717 O O . GLY A 1 94 ? 20.023 -2.974 -12.370 1.00 88.75 94 GLY A O 1
ATOM 718 N N . ALA A 1 95 ? 20.961 -1.536 -10.917 1.00 88.38 95 ALA A N 1
ATOM 719 C CA . ALA A 1 95 ? 20.999 -2.461 -9.791 1.00 88.38 95 ALA A CA 1
ATOM 720 C C . ALA A 1 95 ? 19.584 -2.900 -9.370 1.00 88.38 95 ALA A C 1
ATOM 722 O O . ALA A 1 95 ? 19.341 -4.091 -9.172 1.00 88.38 95 ALA A O 1
ATOM 723 N N . GLY A 1 96 ? 18.623 -1.969 -9.310 1.00 90.31 96 GLY A N 1
ATOM 724 C CA . GLY A 1 96 ? 17.224 -2.271 -8.990 1.00 90.31 96 GLY A CA 1
ATOM 725 C C . GLY A 1 96 ? 16.553 -3.200 -10.009 1.00 90.31 96 GLY A C 1
ATOM 726 O O . GLY A 1 96 ? 15.948 -4.204 -9.628 1.00 90.31 96 GLY A O 1
ATOM 727 N N . ILE A 1 97 ? 16.707 -2.912 -11.306 1.00 92.31 97 ILE A N 1
ATOM 728 C CA . ILE A 1 97 ? 16.176 -3.750 -12.394 1.00 92.31 97 ILE A CA 1
ATOM 729 C C . ILE A 1 97 ? 16.823 -5.134 -12.361 1.00 92.31 97 ILE A C 1
ATOM 731 O O . ILE A 1 97 ? 16.124 -6.142 -12.482 1.00 92.31 97 ILE A O 1
ATOM 735 N N . THR A 1 98 ? 18.139 -5.195 -12.150 1.00 91.06 98 THR A N 1
ATOM 736 C CA . THR A 1 98 ? 18.860 -6.467 -12.049 1.00 91.06 98 THR A CA 1
ATOM 737 C C . THR A 1 98 ? 18.384 -7.274 -10.853 1.00 91.06 98 THR A C 1
ATOM 739 O O . THR A 1 98 ? 18.109 -8.459 -11.003 1.00 91.06 98 THR A O 1
ATOM 742 N N . HIS A 1 99 ? 18.198 -6.650 -9.690 1.00 90.31 99 HIS A N 1
ATOM 743 C CA . HIS A 1 99 ? 17.688 -7.334 -8.507 1.00 90.31 99 HIS A CA 1
ATOM 744 C C . HIS A 1 99 ? 16.291 -7.920 -8.748 1.00 90.31 99 HIS A C 1
ATOM 746 O O . HIS A 1 99 ? 16.054 -9.094 -8.475 1.00 90.31 99 HIS A O 1
ATOM 752 N N . VAL A 1 100 ? 15.365 -7.141 -9.314 1.00 92.62 100 VAL A N 1
ATOM 753 C CA . VAL A 1 100 ? 14.015 -7.637 -9.624 1.00 92.62 100 VAL A CA 1
ATOM 754 C C . VAL A 1 100 ? 14.065 -8.764 -10.663 1.00 92.62 100 VAL A C 1
ATOM 756 O O . VAL A 1 100 ? 13.420 -9.792 -10.480 1.00 92.62 100 VAL A O 1
ATOM 759 N N . SER A 1 101 ? 14.868 -8.619 -11.715 1.00 90.06 101 SER A N 1
ATOM 760 C CA . SER A 1 101 ? 14.920 -9.584 -12.822 1.00 90.06 101 SER A CA 1
ATOM 761 C C . SER A 1 101 ? 15.651 -10.884 -12.456 1.00 90.06 101 SER A C 1
ATOM 763 O O . SER A 1 101 ? 15.212 -11.969 -12.833 1.00 90.06 101 SER A O 1
ATOM 765 N N . ALA A 1 102 ? 16.738 -10.799 -11.686 1.00 90.19 102 ALA A N 1
ATOM 766 C CA . ALA A 1 102 ? 17.529 -11.956 -11.275 1.00 90.19 102 ALA A CA 1
ATOM 767 C C . ALA A 1 102 ? 16.937 -12.662 -10.050 1.00 90.19 102 ALA A C 1
ATOM 769 O O . ALA A 1 102 ? 16.841 -13.885 -10.041 1.00 90.19 102 ALA A O 1
ATOM 770 N N . VAL A 1 103 ? 16.522 -11.910 -9.022 1.00 89.12 103 VAL A N 1
ATOM 771 C CA . VAL A 1 103 ? 16.070 -12.488 -7.743 1.00 89.12 103 VAL A CA 1
ATOM 772 C C . VAL A 1 103 ? 14.575 -12.778 -7.756 1.00 89.12 103 VAL A C 1
ATOM 774 O O . VAL A 1 103 ? 14.173 -13.877 -7.390 1.00 89.12 103 VAL A O 1
ATOM 777 N N . LYS A 1 104 ? 13.735 -11.820 -8.175 1.00 86.06 104 LYS A N 1
ATOM 778 C CA . LYS A 1 104 ? 12.274 -12.024 -8.150 1.00 86.06 104 LYS A CA 1
ATOM 779 C C . LYS A 1 104 ? 11.776 -12.841 -9.341 1.00 86.06 104 LYS A C 1
ATOM 781 O O . LYS A 1 104 ? 10.890 -13.664 -9.159 1.00 86.06 104 LYS A O 1
ATOM 786 N N . ALA A 1 105 ? 12.328 -12.616 -10.535 1.00 86.31 105 ALA A N 1
ATOM 787 C CA . ALA A 1 105 ? 11.925 -13.327 -11.753 1.00 86.31 105 ALA A CA 1
ATOM 788 C C . ALA A 1 105 ? 12.827 -14.525 -12.116 1.00 86.31 105 ALA A C 1
ATOM 790 O O . ALA A 1 105 ? 12.540 -15.226 -13.083 1.00 86.31 105 ALA A O 1
ATOM 791 N N . GLY A 1 106 ? 13.920 -14.768 -11.379 1.00 88.38 106 GLY A N 1
ATOM 792 C CA . GLY A 1 106 ? 14.782 -15.947 -11.559 1.00 88.38 106 GLY A CA 1
ATOM 793 C C . GLY A 1 106 ? 15.493 -16.040 -12.915 1.00 88.38 106 GLY A C 1
ATOM 794 O O . GLY A 1 106 ? 15.972 -17.110 -13.285 1.00 88.38 106 GLY A O 1
ATOM 795 N N . THR A 1 107 ? 15.544 -14.952 -13.688 1.00 90.19 107 THR A N 1
ATOM 796 C CA . THR A 1 107 ? 16.100 -14.971 -15.045 1.00 90.19 107 THR A CA 1
ATOM 797 C C . THR A 1 107 ? 17.581 -14.583 -15.016 1.00 90.19 107 THR A C 1
ATOM 799 O O . THR A 1 107 ? 17.934 -13.618 -14.341 1.00 90.19 107 THR A O 1
ATOM 802 N N . PRO A 1 108 ? 18.479 -15.266 -15.751 1.00 92.31 108 PRO A N 1
ATOM 803 C CA . PRO A 1 108 ? 19.877 -14.851 -15.858 1.00 92.31 108 PRO A CA 1
ATOM 804 C C . PRO A 1 108 ? 20.019 -13.426 -16.420 1.00 92.31 108 PRO A C 1
ATOM 806 O O . PRO A 1 108 ? 19.606 -13.160 -17.554 1.00 92.31 108 PRO A O 1
ATOM 809 N N . VAL A 1 109 ? 20.638 -12.525 -15.648 1.00 93.25 109 VAL A N 1
ATOM 810 C CA . VAL A 1 109 ? 20.865 -11.116 -16.018 1.00 93.25 109 VAL A CA 1
ATOM 811 C C . VAL A 1 109 ? 22.357 -10.839 -16.220 1.00 93.25 109 VAL A C 1
ATOM 813 O O . VAL A 1 109 ? 23.183 -11.254 -15.410 1.00 93.25 109 VAL A O 1
ATOM 816 N N . ARG A 1 110 ? 22.715 -10.096 -17.273 1.00 91.94 110 ARG A N 1
ATOM 817 C CA . ARG A 1 110 ? 24.048 -9.493 -17.447 1.00 91.94 110 ARG A CA 1
ATOM 818 C C . ARG A 1 110 ? 23.966 -7.980 -17.306 1.00 91.94 110 ARG A C 1
AT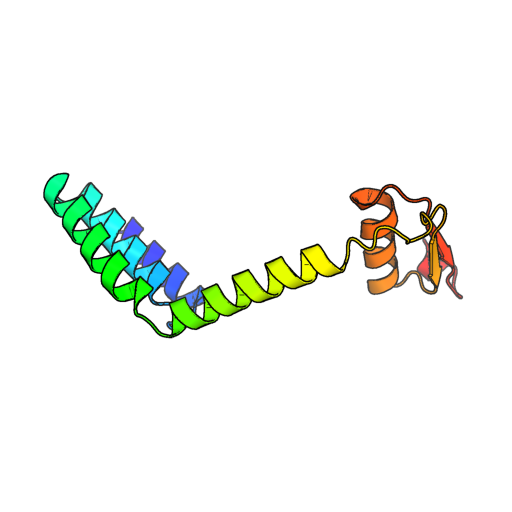OM 820 O O . ARG A 1 110 ? 23.200 -7.354 -18.029 1.00 91.94 110 ARG A O 1
ATOM 827 N N . ILE A 1 111 ? 24.784 -7.398 -16.436 1.00 90.00 111 ILE A N 1
ATOM 828 C CA . ILE A 1 111 ? 24.907 -5.941 -16.307 1.00 90.00 111 ILE A CA 1
ATOM 829 C C . ILE A 1 111 ? 26.108 -5.478 -17.127 1.00 90.00 111 ILE A C 1
ATOM 831 O O . ILE A 1 111 ? 27.187 -6.066 -17.035 1.00 90.00 111 ILE A O 1
ATOM 835 N N . LYS A 1 112 ? 25.934 -4.425 -17.924 1.00 89.25 112 LYS A N 1
ATOM 836 C CA . LYS A 1 112 ? 27.025 -3.762 -18.636 1.00 89.25 112 LYS A CA 1
ATOM 837 C C . LYS A 1 112 ? 27.047 -2.287 -18.277 1.00 89.25 112 LYS A C 1
ATOM 839 O O . LYS A 1 112 ? 26.109 -1.568 -18.589 1.00 89.25 112 LYS A O 1
ATOM 844 N N . ASP A 1 113 ? 28.152 -1.844 -17.700 1.00 89.56 113 ASP A N 1
ATOM 845 C CA . ASP A 1 113 ? 28.446 -0.433 -17.461 1.00 89.56 113 ASP A CA 1
ATOM 846 C C . ASP A 1 113 ? 29.677 0.007 -18.276 1.00 89.56 113 ASP A C 1
ATOM 848 O O . ASP A 1 113 ? 30.438 -0.822 -18.805 1.00 89.56 113 ASP A O 1
ATOM 852 N N . VAL A 1 114 ? 29.836 1.320 -18.424 1.00 86.44 114 VAL A N 1
ATOM 853 C CA . VAL A 1 114 ? 30.994 1.959 -19.055 1.00 86.44 114 VAL A CA 1
ATOM 854 C C . VAL A 1 114 ? 32.198 1.972 -18.114 1.00 86.44 114 VAL A C 1
ATOM 856 O O . VAL A 1 114 ? 33.319 1.777 -18.578 1.00 86.44 114 VAL A O 1
ATOM 859 N N . ALA A 1 115 ? 31.974 2.131 -16.806 1.00 82.00 115 ALA A N 1
ATOM 860 C CA . ALA A 1 115 ? 33.021 2.177 -15.791 1.00 82.00 115 ALA A CA 1
ATOM 861 C C . ALA A 1 115 ? 32.982 0.932 -14.897 1.00 82.00 115 ALA A C 1
ATOM 863 O O . ALA A 1 115 ? 31.913 0.446 -14.536 1.00 82.00 115 ALA A O 1
ATOM 864 N N . HIS A 1 116 ? 34.152 0.433 -14.482 1.00 77.00 116 HIS A N 1
ATOM 865 C CA . HIS A 1 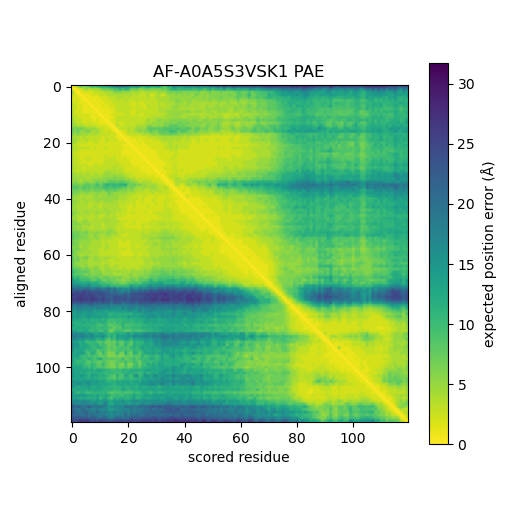116 ? 34.228 -0.730 -13.587 1.00 77.00 116 HIS A CA 1
ATOM 866 C C . HIS A 1 116 ? 33.520 -0.474 -12.244 1.00 77.00 116 HIS A C 1
ATOM 868 O O . HIS A 1 116 ? 32.784 -1.332 -11.767 1.00 77.00 116 HIS A O 1
ATOM 874 N N . GLN A 1 117 ? 33.635 0.752 -11.718 1.00 77.75 117 GLN A N 1
ATOM 875 C CA . GLN A 1 117 ? 32.954 1.201 -10.497 1.00 77.75 117 GLN A CA 1
ATOM 876 C C . GLN A 1 117 ? 31.422 1.136 -10.569 1.00 77.75 117 GLN A C 1
ATOM 878 O O . GLN A 1 117 ? 30.779 1.123 -9.531 1.00 77.75 117 GLN A O 1
ATOM 883 N N . GLY A 1 118 ? 30.826 1.107 -11.765 1.00 65.31 118 GLY A N 1
ATOM 884 C CA . GLY A 1 118 ? 29.377 0.972 -11.911 1.00 65.31 118 GLY A CA 1
ATOM 885 C C . GLY A 1 118 ? 28.868 -0.449 -11.662 1.00 65.31 118 GLY A C 1
ATOM 886 O O . GLY A 1 118 ? 27.665 -0.651 -11.618 1.00 65.31 118 GLY A O 1
ATOM 887 N N . ILE A 1 119 ? 29.756 -1.442 -11.543 1.00 68.81 119 ILE A N 1
ATOM 888 C CA . ILE A 1 119 ? 29.402 -2.864 -11.380 1.00 68.81 119 ILE A CA 1
ATOM 889 C C . ILE A 1 119 ? 30.007 -3.454 -10.091 1.00 68.81 119 ILE A C 1
ATOM 891 O O . ILE A 1 119 ? 29.535 -4.491 -9.627 1.00 68.81 119 ILE A O 1
ATOM 895 N N . SER A 1 120 ? 31.057 -2.825 -9.551 1.00 59.19 120 SER A N 1
ATOM 896 C CA . SER A 1 120 ? 31.751 -3.229 -8.318 1.00 59.19 120 SER A CA 1
ATOM 897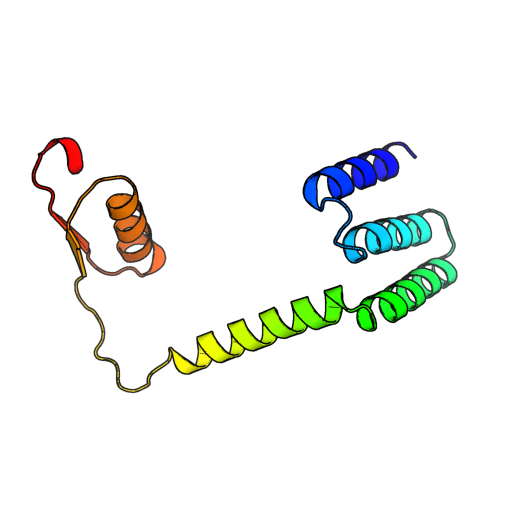 C C . SER A 1 120 ? 30.980 -2.912 -7.044 1.00 59.19 120 SER A C 1
ATOM 899 O O . SER A 1 120 ? 30.352 -1.835 -6.977 1.00 59.19 120 SER A O 1
#